Protein AF-Q9PRP8-F1 (afdb_monomer_lite)

Secondary structure (DSSP, 8-state):
-PPTTPEEETTEEE--------HHHHHHH-

Structure (mmCIF, N/CA/C/O backbone):
data_AF-Q9PRP8-F1
#
_entry.id   AF-Q9PRP8-F1
#
loop_
_atom_site.group_PDB
_atom_site.id
_atom_site.type_symbol
_atom_site.label_atom_id
_atom_site.label_alt_id
_atom_site.label_comp_id
_atom_site.label_asym_id
_atom_site.label_entity_id
_atom_site.label_seq_id
_atom_site.pdbx_PDB_ins_code
_atom_site.Cartn_x
_atom_site.Cartn_y
_atom_site.Cartn_z
_atom_site.occupancy
_atom_site.B_iso_or_equiv
_atom_site.auth_seq_id
_atom_site.auth_comp_id
_atom_site.auth_asym_id
_atom_site.auth_atom_id
_atom_site.pdbx_PDB_model_num
ATOM 1 N N . ASP A 1 1 ? 11.773 14.569 -13.084 1.00 87.19 1 ASP A N 1
ATOM 2 C CA . ASP A 1 1 ? 12.246 14.323 -11.708 1.00 87.19 1 ASP A CA 1
ATOM 3 C C . ASP A 1 1 ? 11.091 14.279 -10.731 1.00 87.19 1 ASP A C 1
ATOM 5 O O . ASP A 1 1 ? 10.153 15.054 -10.881 1.00 87.19 1 ASP A O 1
ATOM 9 N N . CYS A 1 2 ? 11.141 13.348 -9.778 1.00 93.88 2 CYS A N 1
ATOM 10 C CA . CYS A 1 2 ? 10.141 13.224 -8.717 1.00 93.88 2 CYS A CA 1
ATOM 11 C C . CYS A 1 2 ? 10.512 14.086 -7.504 1.00 93.88 2 CYS A C 1
ATOM 13 O O . CYS A 1 2 ? 11.675 14.442 -7.310 1.00 93.88 2 CYS A O 1
ATOM 15 N N . LEU A 1 3 ? 9.517 14.406 -6.674 1.00 95.31 3 LEU A N 1
ATOM 16 C CA . LEU A 1 3 ? 9.726 15.141 -5.427 1.00 95.31 3 LEU A CA 1
ATOM 17 C C . LEU A 1 3 ? 10.586 14.335 -4.430 1.00 95.31 3 LEU A C 1
ATOM 19 O O . LEU A 1 3 ? 10.580 13.102 -4.473 1.00 95.31 3 LEU A O 1
ATOM 23 N N . PRO A 1 4 ? 11.278 14.995 -3.481 1.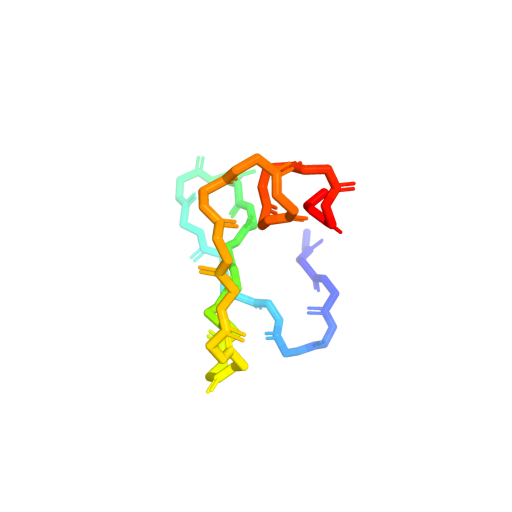00 95.19 4 PRO A N 1
ATOM 24 C CA . PRO A 1 4 ? 12.026 14.304 -2.433 1.00 95.19 4 PRO A CA 1
ATOM 25 C C . PRO A 1 4 ? 11.173 13.262 -1.691 1.00 95.19 4 PRO A C 1
ATOM 27 O O . PRO A 1 4 ? 10.052 13.540 -1.258 1.00 95.19 4 PRO A O 1
ATOM 30 N N . GLY A 1 5 ? 11.710 12.049 -1.546 1.00 94.25 5 GLY A N 1
ATOM 31 C CA . GLY A 1 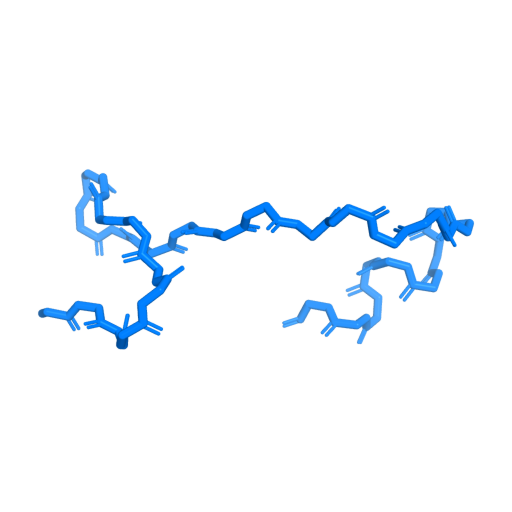5 ? 11.027 10.923 -0.899 1.00 94.25 5 GLY A CA 1
ATOM 32 C C . GLY A 1 5 ? 10.042 10.154 -1.787 1.00 94.25 5 GLY A C 1
ATOM 33 O O . GLY A 1 5 ? 9.407 9.226 -1.292 1.00 94.25 5 GLY A O 1
ATOM 34 N N . TRP A 1 6 ? 9.912 10.515 -3.065 1.00 96.81 6 TRP A N 1
ATOM 35 C CA . TRP A 1 6 ? 9.234 9.709 -4.079 1.00 96.81 6 TRP A CA 1
ATOM 36 C C . TRP A 1 6 ? 10.266 8.962 -4.924 1.00 96.81 6 TRP A C 1
ATOM 38 O O . TRP A 1 6 ? 11.315 9.506 -5.272 1.00 96.81 6 TRP A O 1
ATOM 48 N N . SER A 1 7 ? 9.961 7.720 -5.274 1.00 96.94 7 SER A N 1
ATOM 49 C CA . SER A 1 7 ? 10.778 6.886 -6.152 1.00 96.94 7 SER A CA 1
ATOM 50 C C . SER A 1 7 ? 10.298 7.023 -7.594 1.00 96.94 7 SER A C 1
ATOM 52 O O . SER A 1 7 ? 9.102 6.918 -7.859 1.00 96.94 7 SER A O 1
ATOM 54 N N . SER A 1 8 ? 11.220 7.252 -8.529 1.00 96.38 8 SER A N 1
ATOM 55 C CA . SER A 1 8 ? 10.907 7.283 -9.958 1.00 96.38 8 SER A CA 1
ATOM 56 C C . SER A 1 8 ? 10.988 5.884 -10.570 1.00 96.38 8 SER A C 1
ATOM 58 O O . SER A 1 8 ? 11.953 5.151 -10.351 1.00 96.38 8 SER A O 1
ATOM 60 N N . HIS A 1 9 ? 9.987 5.517 -11.367 1.00 96.31 9 HIS A N 1
ATOM 61 C CA . HIS A 1 9 ? 10.002 4.296 -12.172 1.00 96.31 9 HIS A CA 1
ATOM 62 C C . HIS A 1 9 ? 9.188 4.508 -13.454 1.00 96.31 9 HIS A C 1
ATOM 64 O O . HIS A 1 9 ? 8.073 5.018 -13.396 1.00 96.31 9 HIS A O 1
ATOM 70 N N . GLU A 1 10 ? 9.769 4.180 -14.613 1.00 96.00 10 GLU A N 1
ATOM 71 C CA . GLU A 1 10 ? 9.129 4.310 -15.939 1.00 96.00 10 GLU A CA 1
ATOM 72 C C . GLU A 1 10 ? 8.403 5.650 -16.176 1.00 96.00 10 GLU A C 1
ATOM 74 O O . GLU A 1 10 ? 7.260 5.703 -16.622 1.00 96.00 10 GLU A O 1
ATOM 79 N N . GLY A 1 11 ? 9.054 6.766 -15.831 1.00 94.94 11 GLY A N 1
ATOM 80 C CA . GLY A 1 11 ? 8.496 8.111 -16.029 1.00 94.94 11 GLY A CA 1
ATOM 81 C C . GLY A 1 11 ? 7.434 8.541 -15.009 1.00 94.94 11 GLY A C 1
ATOM 82 O O . GLY A 1 11 ? 6.960 9.671 -15.086 1.00 94.94 11 GLY A O 1
ATOM 83 N N . HIS A 1 12 ? 7.106 7.695 -14.034 1.00 96.69 12 HIS A N 1
ATOM 84 C CA . HIS A 1 12 ? 6.127 7.971 -12.984 1.00 96.69 12 HIS A CA 1
ATOM 85 C C . HIS A 1 12 ? 6.785 8.033 -11.600 1.00 96.69 12 HIS A C 1
ATOM 87 O O . HIS A 1 12 ? 7.922 7.589 -11.414 1.00 96.69 12 HIS A O 1
ATOM 93 N N . CYS A 1 13 ? 6.063 8.595 -10.628 1.00 97.44 13 CYS A N 1
ATOM 94 C CA . CYS A 1 13 ? 6.518 8.770 -9.251 1.00 97.44 13 CYS A CA 1
ATOM 95 C C . CYS A 1 13 ? 5.658 7.943 -8.297 1.00 97.44 13 CYS A C 1
ATOM 97 O O . CYS A 1 13 ? 4.435 8.045 -8.318 1.00 97.44 13 CYS A O 1
ATOM 99 N N . TYR A 1 14 ? 6.307 7.180 -7.423 1.00 97.06 14 TYR A N 1
ATOM 100 C CA . TYR A 1 14 ? 5.658 6.285 -6.471 1.00 97.06 14 TYR A CA 1
ATOM 101 C C . TYR A 1 14 ? 6.153 6.566 -5.056 1.00 97.06 14 TYR A C 1
ATOM 103 O O . TYR A 1 14 ? 7.325 6.890 -4.851 1.00 97.06 14 TYR A O 1
ATOM 111 N N . LYS A 1 15 ? 5.272 6.433 -4.066 1.00 96.12 15 LYS A N 1
ATOM 112 C CA . LYS A 1 15 ? 5.628 6.565 -2.654 1.00 96.12 15 LYS A CA 1
ATOM 113 C C . LYS A 1 15 ? 4.796 5.616 -1.811 1.00 96.12 15 LYS A C 1
ATOM 115 O O . LYS A 1 15 ? 3.582 5.549 -1.955 1.00 96.12 15 LYS A O 1
ATOM 120 N N . VAL A 1 16 ? 5.476 4.900 -0.922 1.00 95.44 16 VAL A N 1
ATOM 121 C CA . VAL A 1 16 ? 4.842 4.035 0.072 1.00 95.44 16 VAL A CA 1
ATOM 122 C C . VAL A 1 16 ? 4.587 4.851 1.334 1.00 95.44 16 VAL A C 1
ATOM 124 O O . VAL A 1 16 ? 5.481 5.542 1.828 1.00 95.44 16 VAL A O 1
ATOM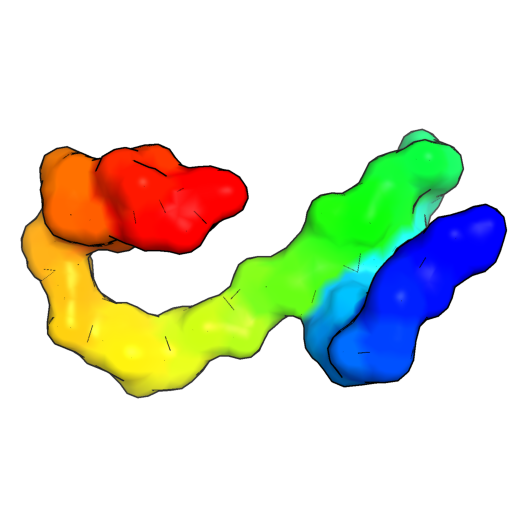 127 N N . PHE A 1 17 ? 3.369 4.756 1.859 1.00 96.31 17 PHE A N 1
ATOM 128 C CA . PHE A 1 17 ? 2.982 5.322 3.146 1.00 96.31 17 PHE A CA 1
ATOM 129 C C . PHE A 1 17 ? 2.764 4.176 4.140 1.00 96.31 17 PHE A C 1
ATOM 131 O O . PHE A 1 17 ? 2.005 3.256 3.860 1.00 96.31 17 PHE A O 1
ATOM 138 N N . ASN A 1 18 ? 3.422 4.230 5.303 1.00 95.75 18 ASN A N 1
ATOM 139 C CA . ASN A 1 18 ? 3.303 3.205 6.357 1.00 95.75 18 ASN A CA 1
ATOM 140 C C . ASN A 1 18 ? 2.098 3.430 7.289 1.00 95.75 18 ASN A C 1
ATOM 142 O O . ASN A 1 18 ? 1.977 2.768 8.315 1.00 95.75 18 ASN A O 1
ATOM 146 N N . GLN A 1 19 ? 1.247 4.410 6.984 1.00 96.56 19 GLN A N 1
ATOM 147 C CA . GLN A 1 19 ? 0.046 4.681 7.758 1.00 96.56 19 GLN A CA 1
ATOM 148 C C . GLN A 1 19 ? -1.042 3.677 7.374 1.00 96.56 19 GLN A C 1
ATOM 150 O O . GLN A 1 19 ? -1.396 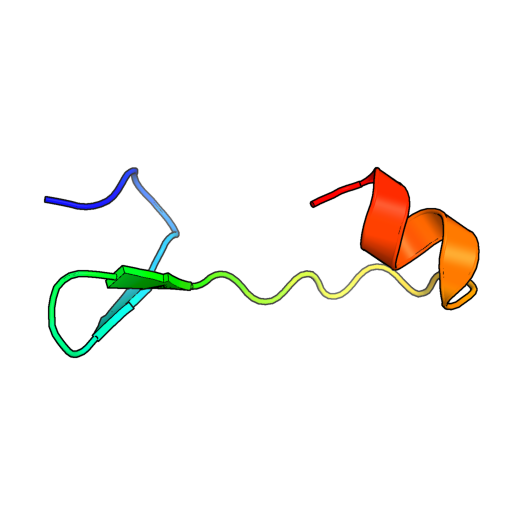3.562 6.203 1.00 96.56 19 GLN A O 1
ATOM 155 N N . GLU A 1 20 ? -1.592 2.978 8.363 1.00 97.75 20 GLU A N 1
ATOM 156 C CA . GLU A 1 20 ? -2.719 2.072 8.152 1.00 97.75 20 GLU A CA 1
ATOM 157 C C . GLU A 1 20 ? -4.010 2.866 7.937 1.00 97.75 20 GLU A C 1
ATOM 159 O O . GLU A 1 20 ? -4.345 3.768 8.709 1.00 97.75 20 GLU A O 1
ATOM 164 N N . MET A 1 21 ? -4.727 2.541 6.863 1.00 96.75 21 MET A N 1
ATOM 165 C CA . MET A 1 21 ? -5.952 3.219 6.448 1.00 96.75 21 MET A CA 1
ATOM 166 C C . MET A 1 21 ? -6.917 2.205 5.833 1.00 96.75 21 MET A C 1
ATOM 168 O O . MET A 1 21 ? -6.492 1.198 5.259 1.00 96.75 21 MET A O 1
ATOM 172 N N . TYR A 1 22 ? -8.220 2.484 5.905 1.00 98.25 22 TYR A N 1
ATOM 173 C 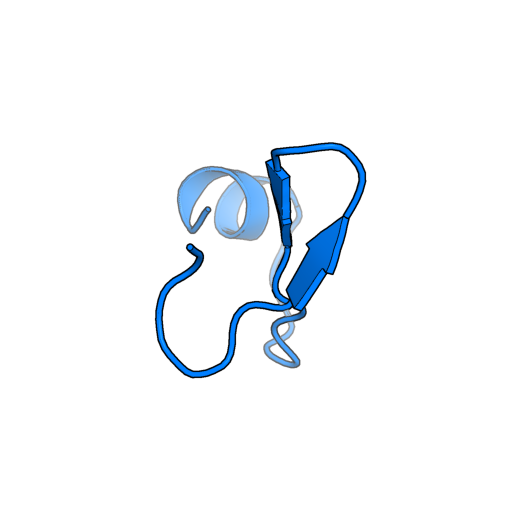CA . TYR A 1 22 ? -9.174 1.786 5.050 1.00 98.25 22 TYR A CA 1
ATOM 174 C C . TYR A 1 22 ? -8.908 2.144 3.590 1.00 98.25 22 TYR A C 1
ATOM 176 O O . TYR A 1 22 ? -8.437 3.238 3.280 1.00 98.25 22 TYR A O 1
ATOM 184 N N . TRP A 1 23 ? -9.262 1.232 2.687 1.00 97.50 23 TRP A N 1
ATOM 185 C CA . TRP A 1 23 ? -9.003 1.398 1.259 1.00 97.50 23 TRP A CA 1
ATOM 186 C C . TRP A 1 23 ? -9.521 2.741 0.712 1.00 97.50 23 TRP A C 1
ATOM 188 O O . TRP A 1 23 ? -8.775 3.463 0.061 1.00 97.50 23 TRP A O 1
ATOM 198 N N . ALA A 1 24 ? -10.755 3.126 1.060 1.00 98.19 24 ALA A N 1
ATOM 199 C CA . ALA A 1 24 ? -11.356 4.376 0.587 1.00 98.19 24 ALA A CA 1
ATOM 200 C C . ALA A 1 24 ? -10.636 5.635 1.106 1.00 98.19 24 ALA A C 1
ATOM 202 O O . ALA A 1 24 ? -10.566 6.641 0.400 1.00 98.19 24 ALA A O 1
ATOM 203 N N . ASP A 1 25 ? -10.088 5.583 2.322 1.00 98.25 25 ASP A N 1
ATOM 204 C CA . ASP A 1 25 ? -9.334 6.701 2.889 1.00 98.25 25 ASP A CA 1
ATOM 205 C C . ASP A 1 25 ? -7.945 6.805 2.243 1.00 98.25 25 ASP A C 1
ATOM 207 O O . ASP A 1 25 ? -7.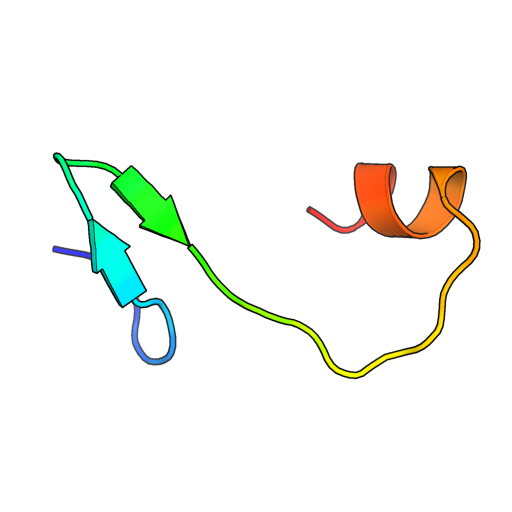483 7.912 1.972 1.00 98.25 25 ASP A O 1
ATOM 211 N N . ALA A 1 26 ? -7.295 5.667 1.962 1.00 97.94 26 ALA A N 1
ATOM 212 C CA . ALA A 1 26 ? -6.000 5.618 1.282 1.00 97.94 26 ALA A CA 1
ATOM 213 C C . ALA A 1 26 ? -6.090 6.108 -0.172 1.00 97.94 26 ALA A C 1
ATOM 215 O O . ALA A 1 26 ? -5.250 6.896 -0.602 1.00 97.94 26 ALA A O 1
ATOM 216 N N . GLU A 1 27 ? -7.129 5.691 -0.905 1.00 97.50 27 GLU A N 1
ATOM 217 C CA . GLU A 1 27 ? -7.399 6.157 -2.273 1.00 97.50 27 GLU A CA 1
ATOM 218 C C . GLU A 1 27 ? -7.589 7.679 -2.307 1.00 97.50 27 GLU A C 1
ATOM 220 O O . GLU A 1 27 ? -7.021 8.357 -3.153 1.00 97.50 27 GLU A O 1
ATOM 225 N N . LYS A 1 28 ? -8.345 8.233 -1.350 1.00 97.38 28 LYS A N 1
ATOM 226 C CA . LYS A 1 28 ? -8.572 9.681 -1.251 1.00 97.38 28 LYS A CA 1
ATOM 227 C C . LYS A 1 28 ? -7.325 10.465 -0.817 1.00 97.38 28 LYS A C 1
ATOM 229 O O . LYS A 1 28 ? -7.247 11.664 -1.073 1.00 97.38 28 LYS A O 1
ATOM 234 N N . PHE A 1 29 ? -6.419 9.831 -0.075 1.00 95.81 29 PHE A N 1
ATOM 235 C CA . PHE A 1 29 ? -5.192 10.458 0.416 1.00 95.81 29 PHE A CA 1
ATOM 236 C C . PHE A 1 29 ? -4.128 10.619 -0.677 1.00 95.81 29 PHE A C 1
ATOM 238 O O . PHE A 1 29 ? -3.327 11.553 -0.595 1.00 95.81 29 PHE A O 1
ATOM 245 N N . CYS A 1 30 ? -4.115 9.713 -1.658 1.00 92.38 30 CYS A N 1
ATOM 246 C CA . CYS A 1 30 ? -3.231 9.782 -2.821 1.00 92.38 30 CYS A CA 1
ATOM 247 C C . CYS A 1 30 ? -3.569 10.982 -3.718 1.00 92.38 30 CYS A C 1
ATOM 249 O O . CYS A 1 30 ? -2.600 11.608 -4.207 1.00 92.38 30 CYS A O 1
#

pLDDT: mean 96.08, std 2.12, range [87.19, 98.25]

InterPro domains:
  IPR016186 C-type lectin-like/link domain superfamily [G3DSA:3.10.100.10] (1-30)
  IPR016187 C-type lectin fold [SSF56436] (2-30)

Organism: Echis carinatus (NCBI:txid40353)

Radius of gyration: 11.0 Å; chains: 1; bounding box: 24×14×24 Å

Foldseek 3Di:
DDDPQWDDDPNDTHHDDPDDDDPVVVVVVD

Sequence (30 aa):
DCLPGWSSHEGHCYKVFNQEMYWADAEKFC